Protein AF-A0A1Y1ND84-F1 (afdb_monomer)

Secondary structure (DSSP, 8-state):
------PPPPPTT-SEEEEEEEEEEETTEEEEEEEEEEEEEEEPP--TTS--EEEE---S-PPTTPPP--EEEE-SPSS--EEEEEEETTEEEEEEEE-TTSPPPP----

Foldseek 3Di:
DDFDWDFDDDDPPDQKDKGWTWGQDDPPHGDPDIDTPDIDIDGDDDDPVPKDKDKDFCPDDDDPPDDGDIDIDIPDDQFDKDKDFDDDPRDTPDIDIDGSPDDDDDDPPD

Radius of gyration: 20.66 Å; Cα contacts (8 Å, |Δi|>4): 133; chains: 1; bounding box: 48×34×52 Å

Structure (mmCIF, N/CA/C/O backbone):
data_AF-A0A1Y1ND84-F1
#
_entry.id   AF-A0A1Y1ND84-F1
#
loop_
_atom_site.group_PDB
_atom_site.id
_atom_site.type_symbol
_atom_site.label_atom_id
_atom_site.label_alt_id
_atom_site.label_comp_id
_atom_site.label_asym_id
_atom_site.label_entity_id
_atom_site.label_seq_id
_atom_site.pdbx_PDB_ins_code
_atom_site.Cartn_x
_atom_site.Cartn_y
_atom_site.Cartn_z
_atom_site.occupancy
_atom_site.B_iso_or_equiv
_atom_site.auth_seq_id
_atom_site.auth_comp_id
_atom_site.auth_asym_id
_atom_site.auth_atom_id
_atom_site.pdbx_PDB_model_num
ATOM 1 N N . GLY A 1 1 ? -28.328 10.138 13.974 1.00 57.59 1 GLY A N 1
ATOM 2 C CA . GLY A 1 1 ? -27.548 10.209 15.217 1.00 57.59 1 GLY A CA 1
ATOM 3 C C . GLY A 1 1 ? -26.102 10.385 14.837 1.00 57.59 1 GLY A C 1
ATOM 4 O O . GLY A 1 1 ? -25.657 9.701 13.927 1.00 57.59 1 GLY A O 1
ATOM 5 N N . GLU A 1 2 ? -25.425 11.333 15.464 1.00 58.47 2 GLU A N 1
ATOM 6 C CA . GLU A 1 2 ? -23.983 11.549 15.335 1.00 58.47 2 GLU A CA 1
ATOM 7 C C . GLU A 1 2 ? -23.291 10.783 16.471 1.00 58.47 2 GLU A C 1
ATOM 9 O O . GLU A 1 2 ? -23.787 10.795 17.602 1.00 58.47 2 GLU A O 1
ATOM 14 N N . GLY A 1 3 ? -22.218 10.060 16.156 1.00 63.00 3 GLY A N 1
ATOM 15 C CA . GLY A 1 3 ? -21.465 9.247 17.107 1.00 63.00 3 GLY A CA 1
ATOM 16 C C . GLY A 1 3 ? -19.970 9.436 16.887 1.00 63.00 3 GLY A C 1
ATOM 17 O O . GLY A 1 3 ? -19.521 9.553 15.747 1.00 63.00 3 GLY A O 1
ATOM 18 N N . THR A 1 4 ? -19.216 9.484 17.981 1.00 63.41 4 THR A N 1
ATOM 19 C CA . THR A 1 4 ? -17.761 9.669 17.964 1.00 63.41 4 THR A CA 1
ATOM 20 C C . THR A 1 4 ? -17.066 8.328 18.192 1.00 63.41 4 THR A C 1
ATOM 22 O O . THR A 1 4 ? -17.513 7.541 19.024 1.00 63.41 4 THR A O 1
ATOM 25 N N . PHE A 1 5 ? -15.966 8.084 17.475 1.00 64.69 5 PHE A N 1
ATOM 26 C CA . PHE A 1 5 ? -15.133 6.884 17.596 1.00 64.69 5 PHE A CA 1
ATOM 27 C C . PHE A 1 5 ? -13.721 7.258 18.048 1.00 64.69 5 PHE A C 1
ATOM 29 O O . PHE A 1 5 ? -13.207 8.311 17.668 1.00 64.69 5 PHE A O 1
ATOM 36 N N . VAL A 1 6 ? -13.076 6.378 18.814 1.00 63.12 6 VAL A N 1
ATOM 37 C CA . VAL A 1 6 ? -11.672 6.525 19.222 1.00 63.12 6 VAL A CA 1
ATOM 38 C C . VAL A 1 6 ? -10.858 5.393 18.609 1.00 63.12 6 VAL A C 1
ATOM 40 O O . VAL A 1 6 ? -11.181 4.226 18.807 1.00 63.12 6 VAL A O 1
ATOM 43 N N . VAL A 1 7 ? -9.790 5.737 17.887 1.00 61.97 7 VAL A N 1
ATOM 44 C CA . VAL A 1 7 ? -8.785 4.772 17.422 1.00 61.97 7 VAL A CA 1
ATOM 45 C C . VAL A 1 7 ? -7.613 4.811 18.412 1.00 61.97 7 VAL A C 1
ATOM 47 O O . VAL A 1 7 ? -6.999 5.870 18.560 1.00 61.97 7 VAL A O 1
ATOM 50 N N . PRO A 1 8 ? -7.312 3.717 19.138 1.00 60.16 8 PRO A N 1
ATOM 51 C CA . PRO A 1 8 ? -6.250 3.714 20.139 1.00 60.16 8 PRO A CA 1
ATOM 52 C C . PRO A 1 8 ? -4.857 3.856 19.510 1.00 60.16 8 PRO A C 1
ATOM 54 O O . PRO A 1 8 ? -4.634 3.513 18.349 1.00 60.16 8 PRO A O 1
ATOM 57 N N . ALA A 1 9 ? -3.905 4.349 20.307 1.00 58.41 9 ALA A N 1
ATOM 58 C CA . ALA A 1 9 ? -2.513 4.483 19.893 1.00 58.41 9 ALA A CA 1
ATOM 59 C C . ALA A 1 9 ? -1.914 3.115 19.524 1.00 58.41 9 ALA A C 1
ATOM 61 O O . ALA A 1 9 ? -2.018 2.146 20.278 1.00 58.41 9 ALA A O 1
ATOM 62 N N . ILE A 1 10 ? -1.271 3.053 18.360 1.00 64.06 10 ILE A N 1
ATOM 63 C CA . ILE A 1 10 ? -0.655 1.840 17.824 1.00 64.06 10 ILE A CA 1
ATOM 64 C C . ILE A 1 10 ? 0.751 1.700 18.420 1.00 64.06 10 ILE A C 1
ATOM 66 O O . ILE A 1 10 ? 1.610 2.552 18.194 1.00 64.06 10 ILE A O 1
ATOM 70 N N . MET A 1 11 ? 0.995 0.630 19.181 1.00 59.94 11 MET A N 1
ATOM 71 C CA . MET A 1 11 ? 2.337 0.293 19.672 1.00 59.94 11 MET A CA 1
ATOM 72 C C . MET A 1 11 ? 3.159 -0.318 18.528 1.00 59.94 11 MET A C 1
ATOM 74 O O . MET A 1 11 ? 2.720 -1.274 17.890 1.00 59.94 11 MET A O 1
ATOM 78 N N . ALA A 1 12 ? 4.338 0.245 18.253 1.00 61.12 12 ALA A N 1
ATOM 79 C CA . ALA A 1 12 ? 5.152 -0.089 17.079 1.00 61.12 12 ALA A CA 1
ATOM 80 C C . ALA A 1 12 ? 5.771 -1.505 17.101 1.00 61.12 12 ALA A C 1
ATOM 82 O O . ALA A 1 12 ? 6.253 -1.982 16.074 1.00 61.12 12 ALA A O 1
ATOM 83 N N . ASP A 1 13 ? 5.780 -2.173 18.255 1.00 69.75 13 ASP A N 1
ATOM 84 C CA . ASP A 1 13 ? 6.401 -3.480 18.485 1.00 69.75 13 ASP A CA 1
ATOM 85 C C . ASP A 1 13 ? 5.416 -4.662 18.449 1.00 69.75 13 ASP A C 1
ATOM 87 O O . ASP A 1 13 ? 5.847 -5.814 18.498 1.00 69.75 13 ASP A O 1
ATOM 91 N N . SER A 1 14 ? 4.109 -4.412 18.321 1.00 74.38 14 SER A N 1
ATOM 92 C CA . SER A 1 14 ? 3.111 -5.485 18.305 1.00 74.38 14 SER A CA 1
ATOM 93 C C . SER A 1 14 ? 3.067 -6.221 16.959 1.00 74.38 14 SER A C 1
ATOM 95 O O . SER A 1 14 ? 2.974 -5.603 15.899 1.00 74.38 14 SER A O 1
ATOM 97 N N . GLU A 1 15 ? 3.059 -7.558 16.988 1.00 80.38 15 GLU A N 1
ATOM 98 C CA . GLU A 1 15 ? 2.828 -8.391 15.793 1.00 80.38 15 GLU A CA 1
ATOM 99 C C . GLU A 1 15 ? 1.387 -8.286 15.274 1.00 80.38 15 GLU A C 1
ATOM 101 O O . GLU A 1 15 ? 1.129 -8.484 14.086 1.00 80.38 15 GLU A O 1
ATOM 106 N N . VAL A 1 16 ? 0.445 -7.973 16.169 1.00 81.38 16 VAL A N 1
ATOM 107 C CA . VAL A 1 16 ? -0.976 -7.812 15.855 1.00 81.38 16 VAL A CA 1
ATOM 108 C C . VAL A 1 16 ? -1.483 -6.521 16.478 1.00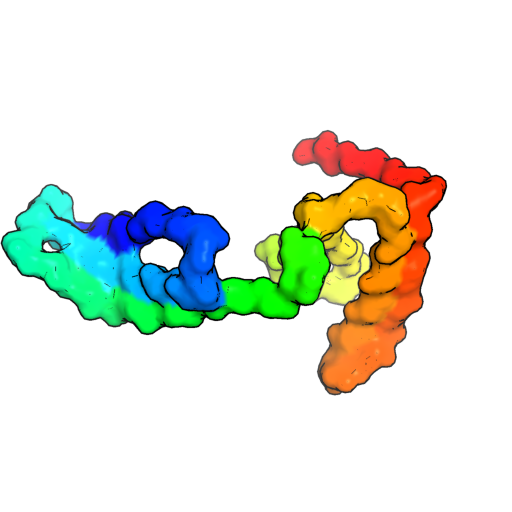 81.38 16 VAL A C 1
ATOM 110 O O . VAL A 1 16 ? -1.381 -6.307 17.687 1.00 81.38 16 VAL A O 1
ATOM 113 N N . ILE A 1 17 ? -2.071 -5.665 15.655 1.00 79.38 17 ILE A N 1
ATOM 114 C CA . ILE A 1 17 ? -2.741 -4.438 16.071 1.00 79.38 17 ILE A CA 1
ATOM 115 C C . ILE A 1 17 ? -4.241 -4.707 16.015 1.00 79.38 17 ILE A C 1
ATOM 117 O O . ILE A 1 17 ? -4.7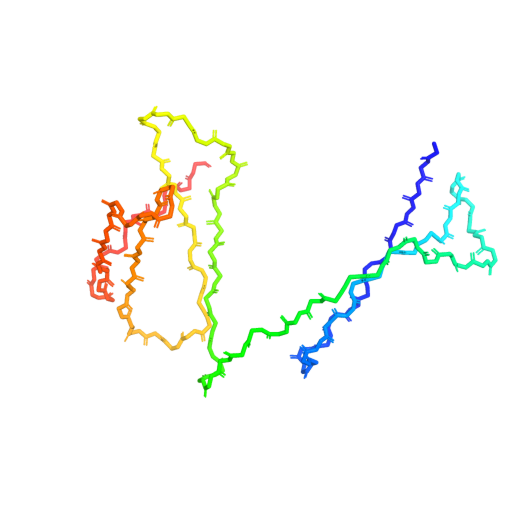74 -5.046 14.964 1.00 79.38 17 ILE A O 1
ATOM 121 N N . ALA A 1 18 ? -4.936 -4.575 17.143 1.00 77.00 18 ALA A N 1
ATOM 122 C CA . ALA A 1 18 ? -6.391 -4.673 17.168 1.00 77.00 18 ALA A CA 1
ATOM 123 C C . ALA A 1 18 ? -6.993 -3.282 16.946 1.00 77.00 18 ALA A C 1
ATOM 125 O O . ALA A 1 18 ? -6.970 -2.448 17.852 1.00 77.00 18 ALA A O 1
ATOM 126 N N . LEU A 1 19 ? -7.541 -3.038 15.756 1.00 76.50 19 LEU A N 1
ATOM 127 C CA . LEU A 1 19 ? -8.400 -1.884 15.535 1.00 76.50 19 LEU A CA 1
ATOM 128 C C . LEU A 1 19 ? -9.742 -2.151 16.200 1.00 76.50 19 LEU A C 1
ATOM 130 O O . LEU A 1 19 ? -10.376 -3.172 15.943 1.00 76.50 19 LEU A O 1
ATOM 134 N N . GLN A 1 20 ? -10.170 -1.236 17.059 1.00 78.50 20 GLN A N 1
ATOM 135 C CA . GLN A 1 20 ? -11.422 -1.352 17.789 1.00 78.50 20 GLN A CA 1
ATOM 136 C C . GLN A 1 20 ? -12.233 -0.078 17.589 1.00 78.50 20 GLN A C 1
ATOM 138 O O . GLN A 1 20 ? -11.727 1.018 17.809 1.00 78.50 20 GLN A O 1
ATOM 143 N N . ALA A 1 21 ? -13.483 -0.237 17.161 1.00 80.38 21 ALA A N 1
ATOM 144 C CA . ALA A 1 21 ? -14.440 0.854 17.078 1.00 80.38 21 ALA A CA 1
ATOM 145 C C . ALA A 1 21 ? -15.388 0.769 18.276 1.00 80.38 21 ALA A C 1
ATOM 147 O O . ALA A 1 21 ? -16.123 -0.212 18.428 1.00 80.38 21 ALA A O 1
ATOM 148 N N . GLU A 1 22 ? -15.370 1.800 19.116 1.00 83.44 22 GLU A N 1
ATOM 149 C CA . GLU A 1 22 ? -16.229 1.909 20.295 1.00 83.44 22 GLU A CA 1
ATOM 150 C C . GLU A 1 22 ? -17.223 3.054 20.137 1.00 83.44 22 GLU A C 1
ATOM 152 O O . GLU A 1 22 ? -16.849 4.154 19.728 1.00 83.44 22 GLU A O 1
ATOM 157 N N . LEU A 1 23 ? -18.480 2.800 20.504 1.00 81.62 23 LEU A N 1
ATOM 158 C CA . LEU A 1 23 ? -19.455 3.857 20.731 1.00 81.62 23 LEU A CA 1
ATOM 159 C C . LEU A 1 23 ? -19.235 4.422 22.134 1.00 81.62 23 LEU A C 1
ATOM 161 O O . LEU A 1 23 ? -19.421 3.704 23.116 1.00 81.62 23 LEU A O 1
ATOM 165 N N . VAL A 1 24 ? -18.868 5.700 22.210 1.00 85.38 24 VAL A N 1
ATOM 166 C CA . VAL A 1 24 ? -18.606 6.395 23.485 1.00 85.38 24 VAL A CA 1
ATOM 167 C C . VAL A 1 24 ? -19.637 7.480 23.802 1.00 85.38 24 VAL A C 1
ATOM 169 O O . VAL A 1 24 ? -19.745 7.921 24.943 1.00 85.38 24 VAL A O 1
ATOM 172 N N . SER A 1 25 ? -20.438 7.902 22.818 1.00 85.56 25 SER A N 1
ATOM 173 C CA . SER A 1 25 ? -21.476 8.918 23.000 1.00 85.56 25 SER A CA 1
ATOM 174 C C . SER A 1 25 ? -22.631 8.774 22.009 1.00 85.56 25 SER A C 1
ATOM 176 O O . SER A 1 25 ? -22.473 8.238 20.911 1.00 85.56 25 SER A O 1
ATOM 178 N N . VAL A 1 26 ? -23.805 9.273 22.398 1.00 80.94 26 VAL A N 1
ATOM 179 C CA . VAL A 1 26 ? -25.002 9.360 21.550 1.00 80.94 26 VAL A CA 1
ATOM 180 C C . VAL A 1 26 ? -25.600 10.752 21.715 1.00 80.94 26 VAL A C 1
ATOM 182 O O . VAL A 1 26 ? -25.823 11.202 22.837 1.00 80.94 26 VAL A O 1
ATOM 185 N N . GLU A 1 27 ? -25.839 11.452 20.602 1.00 84.38 27 GLU A N 1
ATOM 186 C CA . GLU A 1 27 ? -26.356 12.836 20.614 1.00 84.38 27 GLU A CA 1
ATOM 187 C C . GLU A 1 27 ? -25.498 13.786 21.476 1.00 84.38 27 GLU A C 1
ATOM 189 O O . GLU A 1 27 ? -26.007 14.641 22.201 1.00 84.38 27 GLU A O 1
ATOM 194 N N . GLY A 1 28 ? -24.174 13.602 21.437 1.00 80.00 28 GLY A N 1
ATOM 195 C CA . GLY A 1 28 ? -23.217 14.410 22.198 1.00 80.00 28 GLY A CA 1
ATOM 196 C C . GLY A 1 28 ? -23.181 14.128 23.705 1.00 80.00 28 GLY A C 1
ATOM 197 O O . GLY A 1 28 ? -22.433 14.791 24.419 1.00 80.00 28 GLY A O 1
ATOM 198 N N . LYS A 1 29 ? -23.952 13.154 24.205 1.00 85.06 29 LYS A N 1
ATOM 199 C CA . LYS A 1 29 ? -23.888 12.699 25.599 1.00 85.06 29 LYS A CA 1
ATOM 200 C C . LYS A 1 29 ? -23.050 11.436 25.692 1.00 85.06 29 LYS A C 1
ATOM 202 O O . LYS A 1 29 ? -23.350 10.456 25.012 1.00 85.06 29 LYS A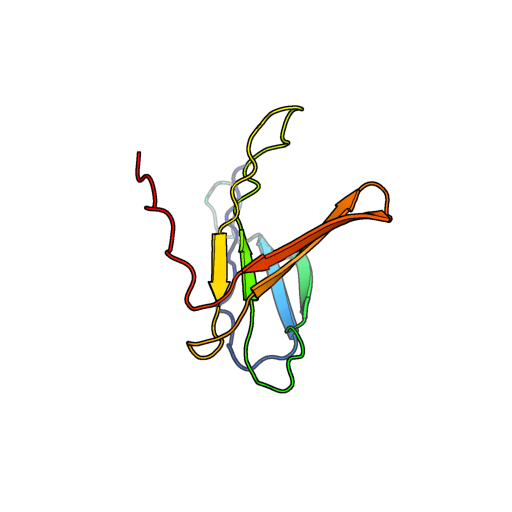 O 1
ATOM 207 N N . GLU A 1 30 ? -22.018 11.461 26.529 1.00 84.19 30 GLU A N 1
ATOM 208 C CA . GLU A 1 30 ? -21.258 10.256 26.864 1.00 84.19 30 GLU A CA 1
ATOM 209 C C . GLU A 1 30 ? -22.174 9.205 27.498 1.00 84.19 30 GLU A C 1
ATOM 211 O O . GLU A 1 30 ? -23.097 9.530 28.252 1.00 84.19 30 GLU A O 1
ATOM 216 N N . ILE A 1 31 ? -21.933 7.944 27.157 1.00 84.81 31 ILE A N 1
ATOM 217 C CA . ILE A 1 31 ? -22.677 6.806 27.696 1.00 84.81 31 ILE A CA 1
ATOM 218 C C . ILE A 1 31 ? -21.837 6.101 28.764 1.00 84.81 31 ILE A C 1
ATOM 220 O O . ILE A 1 31 ? -20.627 5.971 28.619 1.00 84.81 31 ILE A O 1
ATOM 224 N N . GLU A 1 32 ? -22.470 5.613 29.835 1.00 80.19 32 GLU A N 1
ATOM 225 C CA . GLU A 1 32 ? -21.752 4.964 30.950 1.00 80.19 32 GLU A CA 1
ATOM 226 C C . GLU A 1 32 ? -21.022 3.675 30.543 1.00 80.19 32 GLU A C 1
ATOM 228 O O . GLU A 1 32 ? -20.075 3.258 31.205 1.00 80.19 32 GLU A O 1
ATOM 233 N N . SER A 1 33 ? -21.471 3.019 29.471 1.00 81.75 33 SER A N 1
ATOM 234 C CA . SER A 1 33 ? -20.890 1.772 28.977 1.00 81.75 33 SER A CA 1
ATOM 235 C C . SER A 1 33 ? -20.459 1.927 27.525 1.00 81.75 33 SER A C 1
ATOM 237 O O . SER A 1 33 ? -21.279 2.185 26.649 1.00 81.75 33 SER A O 1
ATOM 239 N N . HIS A 1 34 ? -19.161 1.758 27.274 1.00 79.94 34 HIS A N 1
ATOM 240 C CA . HIS A 1 34 ? -18.615 1.728 25.923 1.00 79.94 34 HIS A CA 1
ATOM 241 C C . HIS A 1 34 ? -19.023 0.419 25.245 1.00 79.94 34 HIS A C 1
ATOM 243 O O . HIS A 1 3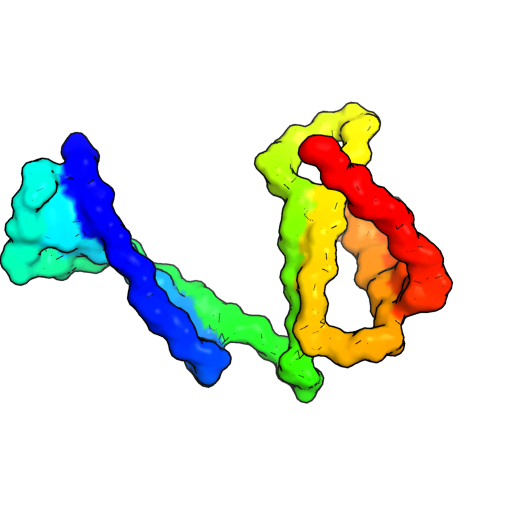4 ? -18.772 -0.669 25.771 1.00 79.94 34 HIS A O 1
ATOM 249 N N . TYR A 1 35 ? -19.637 0.517 24.068 1.00 79.00 35 TYR A N 1
ATOM 250 C CA . TYR A 1 35 ? -20.014 -0.654 23.280 1.00 79.00 35 TYR A CA 1
ATOM 251 C C . TYR A 1 35 ? -19.027 -0.855 22.136 1.00 79.00 35 TYR A C 1
ATOM 253 O O . TYR A 1 35 ? -18.876 0.016 21.279 1.00 79.00 35 TYR A O 1
ATOM 261 N N . VAL A 1 36 ? -18.384 -2.022 22.101 1.00 80.94 36 VAL A N 1
ATOM 262 C CA . VAL A 1 36 ? -17.525 -2.421 20.981 1.00 80.94 36 VAL A CA 1
ATOM 263 C C . VAL A 1 36 ? -18.408 -2.813 19.804 1.00 80.94 36 VAL A C 1
ATOM 265 O O . VAL A 1 36 ? -19.149 -3.791 19.887 1.00 80.94 36 VAL A O 1
ATOM 268 N N . LEU A 1 37 ? -18.334 -2.053 18.715 1.00 81.12 37 LEU A N 1
ATOM 269 C CA . LEU A 1 37 ? -19.124 -2.311 17.510 1.00 81.12 37 LEU A CA 1
ATOM 270 C C . LEU A 1 37 ? -18.380 -3.200 16.515 1.00 81.12 37 LEU A C 1
ATOM 272 O O . LEU A 1 37 ? -18.994 -4.031 15.852 1.00 81.12 37 LEU A O 1
ATOM 276 N N . ALA A 1 38 ? -17.063 -3.027 16.417 1.00 78.12 38 ALA A N 1
ATOM 277 C CA . ALA A 1 38 ? -16.209 -3.802 15.530 1.00 78.12 38 ALA A CA 1
ATOM 278 C C . ALA A 1 38 ? -14.811 -3.957 16.125 1.00 78.12 38 ALA A C 1
ATOM 280 O O . ALA A 1 38 ? -14.316 -3.072 16.834 1.00 78.12 38 ALA A O 1
ATOM 281 N N . ARG A 1 39 ? -14.177 -5.086 15.809 1.00 80.50 39 ARG A N 1
ATOM 282 C CA . ARG A 1 39 ? -12.789 -5.368 16.156 1.00 80.50 39 ARG A CA 1
ATOM 283 C C . ARG A 1 39 ? -12.121 -6.094 15.001 1.00 80.50 39 ARG A C 1
ATOM 285 O O . ARG A 1 39 ? -12.483 -7.228 14.715 1.00 80.50 39 ARG A O 1
ATOM 292 N N . GLU A 1 40 ? -11.124 -5.460 14.404 1.00 82.25 40 GLU A N 1
ATOM 293 C CA . GLU A 1 40 ? -10.392 -5.999 13.261 1.00 82.25 40 GLU A CA 1
ATOM 294 C C . GLU A 1 40 ? -8.905 -6.155 13.600 1.00 82.25 40 GLU A C 1
ATOM 296 O O . GLU A 1 40 ? -8.273 -5.197 14.058 1.00 82.25 40 GLU A O 1
ATOM 301 N N . PRO A 1 41 ? -8.321 -7.353 13.419 1.00 83.31 41 PRO A N 1
ATOM 302 C CA . PRO A 1 41 ? -6.892 -7.549 13.581 1.00 83.31 41 PRO A CA 1
ATOM 303 C C . PRO A 1 41 ? -6.143 -7.109 12.318 1.00 83.31 41 PRO A C 1
ATOM 305 O O . PRO A 1 41 ? -6.414 -7.577 11.214 1.00 83.31 41 PRO A O 1
ATOM 308 N N . ILE A 1 42 ? -5.135 -6.264 12.496 1.00 83.44 42 ILE A N 1
ATOM 309 C CA . ILE A 1 42 ? -4.122 -5.963 11.488 1.00 83.44 42 ILE A CA 1
ATOM 310 C C . ILE A 1 42 ? -2.842 -6.679 11.889 1.00 83.44 42 ILE A C 1
ATOM 312 O O . ILE A 1 42 ? -2.314 -6.475 12.981 1.00 83.44 42 ILE A O 1
ATOM 316 N N . TYR A 1 43 ? -2.334 -7.515 10.993 1.00 84.06 43 TYR A N 1
ATOM 317 C CA . TYR A 1 43 ? -1.080 -8.224 11.198 1.00 84.06 43 TYR A CA 1
ATOM 318 C C . TYR A 1 43 ? 0.084 -7.386 10.687 1.00 84.06 43 TYR A C 1
ATOM 320 O O . TYR A 1 43 ? 0.019 -6.806 9.601 1.00 84.06 43 TYR A O 1
ATOM 328 N N . LYS A 1 44 ? 1.168 -7.353 11.461 1.00 81.62 44 LYS A N 1
ATOM 329 C CA . LYS A 1 44 ? 2.428 -6.766 11.021 1.00 81.62 44 LYS A CA 1
ATOM 330 C C . LYS A 1 44 ? 2.922 -7.511 9.781 1.00 81.62 44 LYS A C 1
ATOM 332 O O . LYS A 1 44 ? 2.916 -8.742 9.729 1.00 81.62 44 LYS A O 1
ATOM 337 N N . TRP A 1 45 ? 3.395 -6.759 8.793 1.00 85.44 45 TRP A N 1
ATOM 338 C CA . TRP A 1 45 ? 4.083 -7.344 7.651 1.00 85.44 45 TRP A CA 1
ATOM 339 C C . TRP A 1 45 ? 5.368 -8.034 8.122 1.00 85.44 45 TRP A C 1
ATOM 341 O O . TRP A 1 45 ? 6.192 -7.423 8.800 1.00 85.44 45 TRP A O 1
ATOM 351 N N . ASN A 1 46 ? 5.555 -9.308 7.784 1.00 85.00 46 ASN A N 1
ATOM 352 C CA . ASN A 1 46 ? 6.748 -10.039 8.199 1.00 85.00 46 ASN A CA 1
ATOM 353 C C . ASN A 1 46 ? 7.890 -9.785 7.202 1.00 85.00 46 ASN A C 1
ATOM 355 O O . ASN A 1 46 ? 7.841 -10.250 6.064 1.00 85.00 46 ASN A O 1
ATOM 359 N N . SER A 1 47 ? 8.902 -9.026 7.626 1.00 85.62 47 SER A N 1
ATOM 360 C CA . SER A 1 47 ? 10.090 -8.698 6.835 1.00 85.62 47 SER A CA 1
ATOM 361 C C . SER A 1 47 ? 11.340 -9.145 7.583 1.00 85.62 47 SER A C 1
ATOM 363 O O . SER A 1 47 ? 11.588 -8.695 8.697 1.00 85.62 47 SER A O 1
ATOM 365 N N . SER A 1 48 ? 12.165 -9.998 6.971 1.00 87.00 48 SER A N 1
ATOM 366 C CA . SER A 1 48 ? 13.424 -10.460 7.578 1.00 87.00 48 SER A CA 1
ATOM 367 C C . SER A 1 48 ? 14.488 -9.366 7.701 1.00 87.00 48 SER A C 1
ATOM 369 O O . SER A 1 48 ? 15.487 -9.555 8.387 1.00 87.00 48 SER A O 1
ATOM 371 N N . SER A 1 49 ? 14.317 -8.256 6.982 1.00 86.81 49 SER A N 1
ATOM 372 C CA . SER A 1 49 ? 15.241 -7.120 6.948 1.00 86.81 49 SER A CA 1
ATOM 373 C C . SER A 1 49 ? 14.708 -5.891 7.686 1.00 86.81 49 SER A C 1
ATOM 375 O O . SER A 1 49 ? 15.307 -4.825 7.566 1.00 86.81 49 SER A O 1
ATOM 377 N N . ASP A 1 50 ? 13.580 -6.017 8.399 1.00 86.25 50 ASP A N 1
ATOM 378 C CA . ASP A 1 50 ? 12.895 -4.920 9.103 1.00 86.25 50 ASP A CA 1
ATOM 379 C C . ASP A 1 50 ? 12.660 -3.666 8.238 1.00 86.25 50 ASP A C 1
ATOM 381 O O . ASP A 1 50 ? 12.578 -2.538 8.726 1.00 86.25 50 ASP A O 1
ATOM 385 N N . CYS A 1 51 ? 12.519 -3.869 6.928 1.00 87.75 51 CYS A N 1
ATOM 386 C CA . CYS A 1 51 ? 12.248 -2.816 5.964 1.00 87.75 51 CYS A CA 1
ATOM 387 C C . CYS A 1 51 ? 10.931 -3.066 5.227 1.00 87.75 51 CYS A C 1
ATOM 389 O O . CYS A 1 51 ? 10.559 -4.218 4.973 1.00 87.75 51 CYS A O 1
ATOM 391 N N . TYR A 1 52 ? 10.236 -1.982 4.892 1.00 89.56 52 TYR A N 1
ATOM 392 C CA . TYR A 1 52 ? 8.856 -1.996 4.421 1.00 89.56 52 TYR A CA 1
ATOM 393 C C . TYR A 1 52 ? 8.674 -1.026 3.258 1.00 89.56 52 TYR A C 1
ATOM 395 O O . TYR A 1 52 ? 9.326 0.020 3.197 1.00 89.56 52 TYR A O 1
ATOM 403 N N . LEU A 1 53 ? 7.758 -1.382 2.360 1.00 89.62 53 LEU A N 1
ATOM 404 C CA . LEU A 1 53 ? 7.287 -0.535 1.273 1.00 89.62 53 LEU A CA 1
ATOM 405 C C . LEU A 1 53 ? 5.785 -0.315 1.443 1.00 89.62 53 LEU A C 1
ATOM 407 O O . LEU A 1 53 ? 5.053 -1.263 1.726 1.00 89.62 53 LEU A O 1
ATOM 411 N N . LEU A 1 54 ? 5.338 0.918 1.243 1.00 90.50 54 LEU A N 1
ATOM 412 C CA . LEU A 1 54 ? 3.929 1.280 1.170 1.00 90.50 54 LEU A CA 1
ATOM 413 C C . LEU A 1 54 ? 3.668 1.920 -0.192 1.00 90.50 54 LEU A C 1
ATOM 415 O O . LEU A 1 54 ? 4.415 2.799 -0.615 1.00 90.50 54 LEU A O 1
ATOM 419 N N . ILE A 1 55 ? 2.625 1.449 -0.873 1.00 89.75 55 ILE A N 1
ATOM 420 C CA . ILE A 1 55 ? 2.182 1.975 -2.163 1.00 89.75 55 ILE A CA 1
ATOM 421 C C . ILE A 1 55 ? 0.862 2.709 -1.934 1.00 89.75 55 ILE A C 1
ATOM 423 O O . ILE A 1 55 ? -0.091 2.121 -1.425 1.00 89.75 55 ILE A O 1
ATOM 427 N N . GLU A 1 56 ? 0.814 3.974 -2.328 1.00 89.19 56 GLU A N 1
ATOM 428 C CA . GLU A 1 56 ? -0.355 4.853 -2.250 1.00 89.19 56 GLU A CA 1
ATOM 429 C C . GLU A 1 56 ? -0.657 5.437 -3.640 1.00 89.19 56 GLU A C 1
ATOM 431 O O . GLU A 1 56 ? 0.171 5.340 -4.544 1.00 89.19 56 GLU A O 1
ATOM 436 N N . GLY A 1 57 ? -1.817 6.075 -3.828 1.00 72.81 57 GLY A N 1
ATOM 437 C CA . GLY A 1 57 ? -2.051 6.943 -4.996 1.00 72.81 57 GLY A CA 1
ATOM 438 C C . GLY A 1 57 ? -3.108 6.492 -6.006 1.00 72.81 57 GLY A C 1
ATOM 439 O O . GLY A 1 57 ? -3.348 7.202 -6.974 1.00 72.81 57 GLY A O 1
ATOM 440 N N . VAL A 1 58 ? -3.818 5.382 -5.783 1.00 77.50 58 VAL A N 1
ATOM 441 C CA . VAL A 1 58 ? -5.035 5.100 -6.570 1.00 77.50 58 VAL A CA 1
ATOM 442 C C . VAL A 1 58 ? -6.225 5.779 -5.890 1.00 77.50 58 VAL A C 1
ATOM 444 O O . VAL A 1 58 ? -6.976 5.149 -5.149 1.00 77.50 58 VAL A O 1
ATOM 447 N N . GLU A 1 59 ? -6.341 7.096 -6.079 1.00 75.06 59 GLU A N 1
ATOM 448 C CA . GLU A 1 59 ? -7.362 7.932 -5.423 1.00 75.06 59 GLU A CA 1
ATOM 449 C C . GLU A 1 59 ? -8.781 7.686 -5.964 1.00 75.06 59 GLU A C 1
ATOM 451 O O . GLU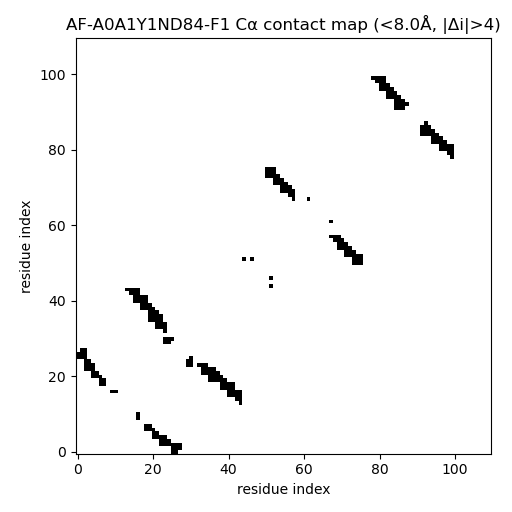 A 1 59 ? -9.768 7.885 -5.253 1.00 75.06 59 GLU A O 1
ATOM 456 N N . HIS A 1 60 ? -8.896 7.205 -7.205 1.00 85.25 60 HIS A N 1
ATOM 457 C CA . HIS A 1 60 ? -10.165 6.885 -7.856 1.00 85.25 60 HIS A CA 1
ATOM 458 C C . HIS A 1 60 ? -10.048 5.676 -8.789 1.00 85.25 60 HIS A C 1
ATOM 460 O O . HIS A 1 60 ? -8.962 5.207 -9.128 1.00 85.25 60 HIS A O 1
ATOM 466 N N . THR A 1 61 ? -11.198 5.149 -9.218 1.00 88.56 61 THR A N 1
ATOM 467 C CA . THR A 1 61 ? -11.246 4.124 -10.267 1.00 88.56 61 THR A CA 1
ATOM 468 C C . THR A 1 61 ? -10.843 4.735 -11.606 1.00 88.56 61 THR A C 1
ATOM 470 O O . THR A 1 61 ? -11.604 5.513 -12.183 1.00 88.56 61 THR A O 1
ATOM 473 N N . LEU A 1 62 ? -9.667 4.348 -12.092 1.00 89.06 62 LEU A N 1
ATOM 474 C CA . LEU A 1 62 ? -9.102 4.830 -13.350 1.00 89.06 62 LEU A CA 1
ATOM 475 C C . LEU A 1 62 ? -9.970 4.455 -14.558 1.00 89.06 62 LEU A C 1
ATOM 477 O O . LEU A 1 62 ? -10.543 3.361 -14.612 1.00 89.06 62 LEU A O 1
ATOM 481 N N . GLN A 1 63 ? -10.035 5.354 -15.539 1.00 92.81 63 GLN A N 1
ATOM 482 C CA . GLN A 1 63 ? -10.618 5.085 -16.857 1.00 92.81 63 GLN A CA 1
ATOM 483 C C . GLN A 1 63 ? -9.543 4.653 -17.869 1.00 92.81 63 GLN A C 1
ATOM 485 O O . GLN A 1 63 ? -8.357 4.916 -17.664 1.00 92.81 63 GLN A O 1
ATOM 490 N N . PRO A 1 64 ? -9.923 3.986 -18.978 1.00 91.56 64 P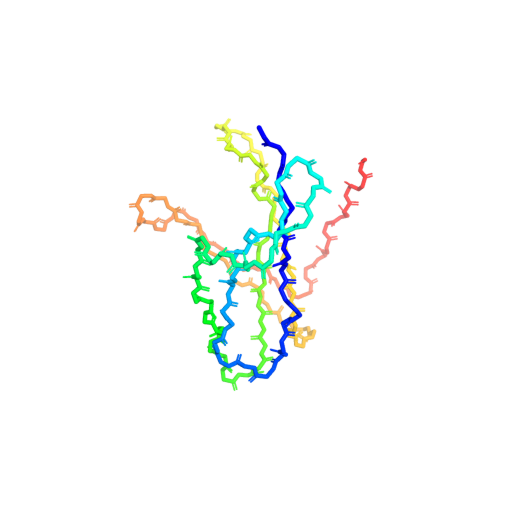RO A N 1
ATOM 491 C CA . PRO A 1 64 ? -8.986 3.712 -20.064 1.00 91.56 64 PRO A CA 1
ATOM 492 C C . PRO A 1 64 ? -8.293 4.994 -20.545 1.00 91.56 64 PRO A C 1
ATOM 494 O O . PRO A 1 64 ? -8.935 6.038 -20.630 1.00 91.56 64 PRO A O 1
ATOM 497 N N . GLU A 1 65 ? -7.008 4.883 -20.891 1.00 91.25 65 GLU A N 1
ATOM 498 C CA . GLU A 1 65 ? -6.122 5.988 -21.308 1.00 91.25 65 GLU A CA 1
ATOM 499 C C . GLU A 1 65 ? -5.728 6.989 -20.201 1.00 91.25 65 GLU A C 1
ATOM 501 O O . GLU A 1 65 ? -4.956 7.909 -20.471 1.00 91.25 65 GLU A O 1
ATOM 506 N N . GLU A 1 66 ? -6.198 6.827 -18.958 1.00 91.62 66 GLU A N 1
ATOM 507 C CA . GLU A 1 66 ? -5.703 7.630 -17.831 1.00 91.62 66 GLU A CA 1
ATOM 508 C C . GLU A 1 66 ? -4.310 7.173 -17.373 1.00 91.62 66 GLU A C 1
ATOM 510 O O . GLU A 1 66 ? -3.996 5.980 -17.340 1.00 91.62 66 GLU A O 1
ATOM 515 N N . GLU A 1 67 ? -3.479 8.134 -16.962 1.00 87.81 67 GLU A N 1
ATOM 516 C CA . GLU A 1 67 ? -2.194 7.851 -16.325 1.00 87.81 67 GLU A CA 1
ATOM 517 C C . GLU A 1 67 ? -2.390 7.558 -14.833 1.00 87.81 67 GLU A C 1
ATOM 519 O O . GLU A 1 67 ? -2.925 8.368 -14.075 1.00 87.81 67 GLU A O 1
ATOM 524 N N . ALA A 1 68 ? -1.931 6.384 -14.402 1.00 87.69 68 ALA A N 1
ATOM 525 C CA . ALA A 1 68 ? -1.901 6.013 -12.996 1.00 87.69 68 ALA A CA 1
ATOM 526 C C . ALA A 1 68 ? -0.625 6.551 -12.342 1.00 87.69 68 ALA A C 1
ATOM 528 O O . ALA A 1 68 ? 0.485 6.178 -12.731 1.00 87.69 68 ALA A O 1
ATOM 529 N N . HIS A 1 69 ? -0.772 7.360 -11.297 1.00 87.56 69 HIS A N 1
ATOM 530 C CA . HIS A 1 69 ? 0.348 7.762 -10.456 1.00 87.56 69 HIS A CA 1
ATOM 531 C C . HIS A 1 69 ? 0.268 7.046 -9.116 1.00 87.56 69 HIS A C 1
ATOM 533 O O . HIS A 1 69 ? -0.775 7.020 -8.473 1.00 87.56 69 HIS A O 1
ATOM 539 N N . VAL A 1 70 ? 1.388 6.473 -8.687 1.00 87.94 70 VAL A N 1
ATOM 540 C CA . VAL A 1 70 ? 1.509 5.867 -7.363 1.00 87.94 70 VAL A CA 1
ATOM 541 C C . VAL A 1 70 ? 2.705 6.451 -6.633 1.00 87.94 70 VAL A C 1
ATOM 543 O O . VAL A 1 70 ? 3.762 6.687 -7.225 1.00 87.94 70 VAL A O 1
ATOM 546 N N . LEU A 1 71 ? 2.535 6.677 -5.337 1.00 88.19 71 LEU A N 1
ATOM 547 C CA . LEU A 1 71 ? 3.605 7.060 -4.433 1.00 88.19 71 LEU A CA 1
ATOM 548 C C . LEU A 1 71 ? 4.115 5.807 -3.729 1.00 88.19 71 LEU A C 1
ATOM 550 O O . LEU A 1 71 ? 3.333 5.018 -3.205 1.00 88.19 71 LEU A O 1
ATOM 554 N N . ILE A 1 72 ? 5.434 5.629 -3.715 1.00 88.12 72 ILE A N 1
ATOM 555 C CA . ILE A 1 72 ? 6.076 4.517 -3.019 1.00 88.12 72 ILE A CA 1
ATOM 556 C C . ILE A 1 72 ? 6.884 5.090 -1.866 1.00 88.12 72 ILE A C 1
ATOM 558 O O . ILE A 1 72 ? 7.895 5.763 -2.073 1.00 88.12 72 ILE A O 1
ATOM 562 N N . LEU A 1 73 ? 6.433 4.807 -0.650 1.00 88.81 73 LEU A N 1
ATOM 563 C CA . LEU A 1 73 ? 7.136 5.131 0.582 1.00 88.81 73 LEU A CA 1
ATOM 564 C C . LEU A 1 73 ? 7.959 3.919 1.015 1.00 88.81 73 LEU A C 1
ATOM 566 O O . LEU A 1 73 ? 7.497 2.782 0.951 1.00 88.81 73 LEU A O 1
ATOM 570 N N . SER A 1 74 ? 9.191 4.161 1.452 1.00 88.12 74 SER A N 1
ATOM 571 C CA . SER A 1 74 ? 10.146 3.108 1.792 1.00 88.12 74 SER A CA 1
ATOM 572 C C . SER A 1 74 ? 10.819 3.404 3.123 1.00 88.12 74 SER A C 1
ATOM 574 O O . SER A 1 74 ? 11.305 4.514 3.336 1.00 88.12 74 SER A O 1
ATOM 576 N N . THR A 1 75 ? 10.897 2.398 3.995 1.00 90.25 75 THR A N 1
ATOM 577 C CA . THR A 1 75 ? 11.792 2.416 5.166 1.00 90.25 75 THR A CA 1
ATOM 578 C C . THR A 1 75 ? 13.123 1.714 4.888 1.00 90.25 75 THR A C 1
ATOM 580 O O . THR A 1 75 ? 13.983 1.637 5.765 1.00 90.25 75 THR A O 1
ATOM 583 N N . CYS A 1 76 ? 13.298 1.167 3.682 1.00 88.19 76 CYS A N 1
ATOM 584 C CA . CYS A 1 76 ? 14.521 0.494 3.267 1.00 88.19 76 CYS A CA 1
ATOM 585 C C . CYS A 1 76 ? 15.688 1.490 3.154 1.00 88.19 76 CYS A C 1
ATOM 587 O O . CYS A 1 76 ? 15.460 2.662 2.845 1.00 88.19 76 CYS A O 1
ATOM 589 N N . PRO A 1 77 ? 16.944 1.032 3.327 1.00 83.00 77 PRO A N 1
ATOM 590 C CA . PRO A 1 77 ? 18.117 1.847 3.033 1.00 83.00 77 PRO A CA 1
ATOM 591 C C . PRO A 1 77 ? 18.070 2.426 1.615 1.00 83.00 77 PRO A C 1
ATOM 593 O O . PRO A 1 77 ? 17.566 1.779 0.691 1.00 83.00 77 PRO A O 1
ATOM 596 N N . CYS A 1 78 ? 18.638 3.620 1.448 1.00 69.69 78 CYS A N 1
ATOM 597 C CA . CYS A 1 78 ? 18.860 4.231 0.139 1.00 69.69 78 CYS A CA 1
ATOM 598 C C . CYS A 1 78 ? 19.720 3.308 -0.755 1.00 69.69 78 CYS A C 1
ATOM 600 O O . CYS A 1 78 ? 20.410 2.430 -0.239 1.00 69.69 78 CYS A O 1
ATOM 602 N N . GLU A 1 79 ? 19.700 3.526 -2.077 1.00 78.50 79 GLU A N 1
ATOM 603 C CA . GLU A 1 79 ? 20.501 2.771 -3.069 1.00 78.50 79 GLU A CA 1
ATOM 604 C C . GLU A 1 79 ? 19.970 1.368 -3.397 1.00 78.50 79 GLU A C 1
ATOM 606 O O . GLU A 1 79 ? 20.694 0.370 -3.392 1.00 78.50 79 GLU A O 1
ATOM 611 N N . ARG A 1 80 ? 18.670 1.271 -3.688 1.00 79.75 80 ARG A N 1
ATOM 612 C CA . ARG A 1 80 ? 18.038 0.022 -4.122 1.00 79.75 80 ARG A CA 1
ATOM 613 C C . ARG A 1 80 ? 17.243 0.226 -5.396 1.00 79.75 80 ARG A C 1
ATOM 615 O O . ARG A 1 80 ? 16.577 1.245 -5.564 1.00 79.75 80 ARG A O 1
ATOM 622 N N . ASP A 1 81 ? 17.294 -0.785 -6.251 1.00 88.88 81 ASP A N 1
ATOM 623 C CA . ASP A 1 81 ? 16.450 -0.858 -7.430 1.00 88.88 81 ASP A CA 1
ATOM 624 C C . ASP A 1 81 ? 15.034 -1.268 -7.029 1.00 88.88 81 ASP A C 1
ATOM 626 O O . ASP A 1 81 ? 14.827 -2.131 -6.171 1.00 88.88 81 ASP A O 1
ATOM 630 N N . LEU A 1 82 ? 14.054 -0.649 -7.674 1.00 88.25 82 LEU A N 1
ATOM 631 C CA . LEU A 1 82 ? 12.648 -0.963 -7.511 1.00 88.25 82 LEU A CA 1
ATOM 632 C C . LEU A 1 82 ? 12.192 -1.817 -8.691 1.00 88.25 82 LEU A C 1
ATOM 634 O O . LEU A 1 82 ? 12.258 -1.393 -9.841 1.00 88.25 82 LEU A O 1
ATOM 638 N N . HIS A 1 83 ? 11.671 -3.000 -8.398 1.00 92.38 83 HIS A N 1
ATOM 639 C CA . HIS A 1 83 ? 11.028 -3.858 -9.387 1.00 92.38 83 HIS A CA 1
ATOM 640 C C . HIS A 1 83 ? 9.519 -3.810 -9.179 1.00 92.38 83 HIS A C 1
ATOM 642 O O . HIS A 1 83 ? 9.055 -3.921 -8.044 1.00 92.38 83 HIS A O 1
ATOM 648 N N . TYR A 1 84 ? 8.754 -3.671 -10.259 1.00 91.88 84 TYR A N 1
ATOM 649 C CA . TYR A 1 84 ? 7.297 -3.684 -10.198 1.00 91.88 84 TYR A CA 1
ATOM 650 C C . TYR A 1 84 ? 6.702 -4.559 -11.296 1.00 91.88 84 TYR A C 1
ATOM 652 O O . TYR A 1 84 ? 7.289 -4.757 -12.360 1.00 91.88 84 TYR A O 1
ATOM 660 N N . VAL A 1 85 ? 5.519 -5.090 -11.002 1.00 95.38 85 VAL A N 1
ATOM 661 C CA . VAL A 1 85 ? 4.737 -5.937 -11.898 1.00 95.38 85 VAL A CA 1
ATOM 662 C C . VAL A 1 85 ? 3.303 -5.432 -11.873 1.00 95.38 85 VAL A C 1
ATOM 664 O O . VAL A 1 85 ? 2.737 -5.227 -10.800 1.00 95.38 85 VAL A O 1
ATOM 667 N N . ILE A 1 86 ? 2.718 -5.253 -13.050 1.00 92.56 86 ILE A N 1
ATOM 668 C CA . ILE A 1 86 ? 1.314 -4.905 -13.231 1.00 92.56 86 ILE A CA 1
ATOM 669 C C . ILE A 1 86 ? 0.567 -6.184 -13.583 1.00 92.56 86 ILE A C 1
ATOM 671 O O . ILE A 1 86 ? 0.988 -6.959 -14.449 1.00 92.56 86 ILE A O 1
ATOM 675 N N . THR A 1 87 ? -0.537 -6.423 -12.875 1.00 94.94 87 THR A N 1
ATOM 676 C CA . THR A 1 87 ? -1.386 -7.586 -13.122 1.00 94.94 87 THR A CA 1
ATOM 677 C C . THR A 1 87 ? -2.819 -7.178 -13.416 1.00 94.94 87 THR A C 1
ATOM 679 O O . THR A 1 87 ? -3.351 -6.245 -12.819 1.00 94.94 87 THR A O 1
ATOM 682 N N . THR A 1 88 ? -3.451 -7.894 -14.341 1.00 92.75 88 THR A N 1
ATOM 683 C CA . THR A 1 88 ? -4.854 -7.717 -14.725 1.00 92.75 88 THR A CA 1
ATOM 684 C C . THR A 1 88 ? -5.476 -9.099 -14.866 1.00 92.75 88 THR A C 1
ATOM 686 O O . THR A 1 88 ? -4.882 -9.984 -15.482 1.00 92.75 88 THR A O 1
ATOM 689 N N . ASP A 1 89 ? -6.634 -9.320 -14.242 1.00 93.62 89 ASP A N 1
ATOM 690 C CA . ASP A 1 89 ? -7.338 -10.613 -14.235 1.00 93.62 89 ASP A CA 1
ATOM 691 C C . ASP A 1 89 ? -6.443 -11.810 -13.852 1.00 93.62 89 ASP A C 1
ATOM 693 O O . ASP A 1 89 ? -6.512 -12.894 -14.437 1.00 93.62 89 ASP A O 1
ATOM 697 N N . GLY A 1 90 ? -5.549 -11.600 -12.880 1.00 94.00 90 GLY A N 1
ATOM 698 C CA . GLY A 1 90 ? -4.621 -12.625 -12.394 1.00 94.00 90 GLY A CA 1
ATOM 699 C C . GLY A 1 90 ? -3.466 -12.957 -13.346 1.00 94.00 90 GLY A C 1
ATOM 700 O O . GLY A 1 90 ? -2.784 -13.961 -13.140 1.00 94.00 90 GLY A O 1
ATOM 701 N N . ARG A 1 91 ? -3.225 -12.148 -14.384 1.00 96.19 91 ARG A N 1
ATOM 702 C CA . ARG A 1 91 ? -2.099 -12.302 -15.319 1.00 96.19 91 ARG A CA 1
ATOM 703 C C . ARG A 1 91 ? -1.158 -11.111 -15.249 1.00 96.19 91 ARG A C 1
ATOM 705 O O . ARG A 1 91 ? -1.612 -9.991 -15.057 1.00 96.19 91 ARG A O 1
ATOM 712 N N . VAL A 1 92 ? 0.133 -11.352 -15.465 1.00 96.75 92 VAL A N 1
ATOM 713 C CA . VAL A 1 92 ? 1.125 -10.284 -15.644 1.00 96.75 92 VAL A CA 1
ATOM 714 C C . VAL A 1 92 ? 0.919 -9.642 -17.011 1.00 96.75 92 VAL A C 1
ATOM 716 O O . VAL A 1 92 ? 0.984 -10.334 -18.027 1.00 96.75 92 VAL A O 1
ATOM 719 N N . THR A 1 93 ? 0.654 -8.342 -17.022 1.00 95.56 93 THR A N 1
ATOM 720 C CA . THR A 1 93 ? 0.448 -7.550 -18.241 1.00 95.56 93 THR A CA 1
ATOM 721 C C . THR A 1 93 ? 1.633 -6.647 -18.543 1.00 95.56 93 THR A C 1
ATOM 723 O O . THR A 1 93 ? 1.941 -6.448 -19.714 1.00 95.56 93 THR A O 1
ATOM 726 N N . ASP A 1 94 ? 2.332 -6.175 -17.511 1.00 94.50 94 ASP A N 1
ATOM 727 C CA . ASP A 1 94 ? 3.553 -5.389 -17.655 1.00 94.50 94 ASP A CA 1
ATOM 728 C C . ASP A 1 94 ? 4.484 -5.589 -16.454 1.00 94.50 94 ASP A C 1
ATOM 730 O O . ASP A 1 94 ? 4.064 -6.037 -15.382 1.00 94.50 94 ASP A O 1
ATOM 734 N N . TRP A 1 95 ? 5.764 -5.292 -16.631 1.00 95.12 95 TRP A N 1
ATOM 735 C CA . TRP A 1 95 ? 6.759 -5.316 -15.567 1.00 95.12 95 TRP A CA 1
ATOM 736 C C . TRP A 1 95 ? 7.962 -4.471 -15.961 1.00 95.12 95 TRP A C 1
ATOM 738 O O . TRP A 1 95 ? 8.388 -4.466 -17.115 1.00 95.12 95 TRP A O 1
ATOM 748 N N . ALA A 1 96 ? 8.567 -3.809 -14.983 1.00 93.19 96 ALA A N 1
ATOM 749 C CA . ALA A 1 96 ? 9.825 -3.127 -15.216 1.00 93.19 96 ALA A CA 1
ATOM 750 C C . ALA A 1 96 ? 10.666 -3.024 -13.946 1.00 93.19 96 ALA A C 1
ATOM 752 O O . ALA A 1 96 ? 10.274 -3.415 -12.842 1.00 93.19 96 ALA A O 1
ATOM 753 N N . GLN A 1 97 ? 11.861 -2.483 -14.142 1.00 91.19 97 GLN A N 1
ATOM 754 C CA . GLN A 1 97 ? 12.793 -2.126 -13.093 1.00 91.19 97 GLN A CA 1
ATOM 755 C C . GLN A 1 97 ? 13.094 -0.640 -13.212 1.00 91.19 97 GLN A C 1
ATOM 757 O O . GLN A 1 97 ? 13.345 -0.134 -14.305 1.00 91.19 97 GLN A O 1
ATOM 762 N N . ARG A 1 98 ? 13.113 0.027 -12.068 1.00 85.69 98 ARG A N 1
ATOM 763 C CA . ARG A 1 98 ? 13.600 1.382 -11.908 1.00 85.69 98 ARG A CA 1
ATOM 764 C C . ARG A 1 98 ? 14.859 1.333 -11.065 1.00 85.69 98 ARG A C 1
ATOM 766 O O . ARG A 1 98 ? 14.823 0.860 -9.929 1.00 85.69 98 ARG A O 1
ATOM 773 N N . ARG A 1 99 ? 15.971 1.775 -11.634 1.00 85.19 99 ARG A N 1
ATOM 774 C CA . ARG A 1 99 ? 17.251 1.787 -10.937 1.00 85.19 99 ARG A CA 1
ATOM 775 C C . ARG A 1 99 ? 17.322 2.980 -10.009 1.00 85.19 99 ARG A C 1
ATOM 777 O O . ARG A 1 99 ? 16.755 4.031 -10.296 1.00 85.19 99 ARG A O 1
ATOM 784 N N . TYR A 1 100 ? 18.055 2.832 -8.913 1.00 76.69 100 TYR A N 1
ATOM 785 C CA . TYR A 1 100 ? 18.306 3.954 -8.006 1.00 76.69 100 TYR A CA 1
ATOM 786 C C . TYR A 1 100 ? 18.952 5.158 -8.718 1.00 76.69 100 TYR A C 1
ATOM 788 O O . TYR A 1 100 ? 18.661 6.306 -8.394 1.00 76.69 100 TYR A O 1
ATOM 796 N N . GLU A 1 101 ? 19.809 4.888 -9.702 1.00 75.56 101 GLU A N 1
ATOM 797 C CA . G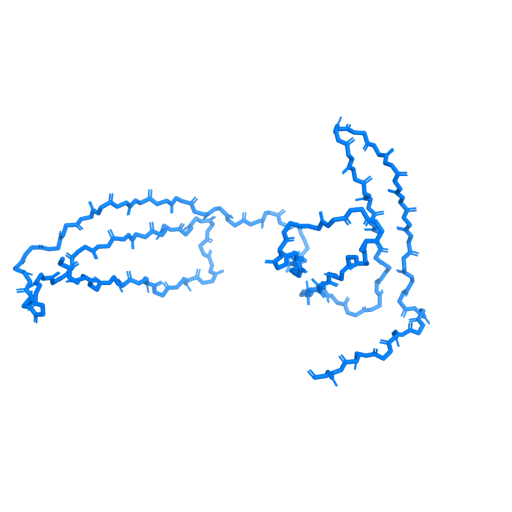LU A 1 101 ? 20.523 5.902 -10.485 1.00 75.56 101 GLU A CA 1
ATOM 798 C C . GLU A 1 101 ? 19.621 6.645 -11.484 1.00 75.56 101 GLU A C 1
ATOM 800 O O . GLU A 1 101 ? 20.041 7.656 -12.054 1.00 75.56 101 GLU A O 1
ATOM 805 N N . ASP A 1 102 ? 18.394 6.164 -11.711 1.00 76.06 102 ASP A N 1
ATOM 806 C CA . ASP A 1 102 ? 17.484 6.790 -12.659 1.00 76.06 102 ASP A CA 1
ATOM 807 C C . ASP A 1 102 ? 17.007 8.147 -12.115 1.00 76.06 102 ASP A C 1
ATOM 809 O O . ASP A 1 102 ? 16.587 8.246 -10.955 1.00 76.06 102 ASP A O 1
ATOM 813 N N . PRO A 1 103 ? 17.008 9.210 -12.941 1.00 68.44 103 PRO A N 1
ATOM 814 C CA . PRO A 1 103 ? 16.539 10.517 -12.511 1.00 68.44 103 PRO A CA 1
ATOM 815 C C . PRO A 1 103 ? 15.095 10.438 -12.003 1.00 68.44 103 PRO A C 1
ATOM 817 O O . PRO A 1 103 ? 14.203 9.878 -12.647 1.00 68.44 103 PRO A O 1
ATOM 820 N N . VAL A 1 104 ? 14.850 11.015 -10.824 1.00 67.06 104 VAL A N 1
ATOM 821 C CA . VAL A 1 104 ? 13.490 11.175 -10.303 1.00 67.06 104 VAL A CA 1
ATOM 822 C C . VAL A 1 104 ? 12.780 12.210 -11.186 1.00 67.06 104 VAL A C 1
ATOM 824 O O . VAL A 1 104 ? 13.280 13.332 -11.296 1.00 67.06 104 VAL A O 1
ATOM 827 N N . PRO A 1 105 ? 11.654 11.870 -11.849 1.00 64.00 105 PRO A N 1
ATOM 828 C CA . PRO A 1 105 ? 10.876 12.857 -12.569 1.00 64.00 105 PRO A CA 1
ATOM 829 C C . PRO A 1 105 ? 10.398 13.900 -11.554 1.00 64.00 105 PRO A C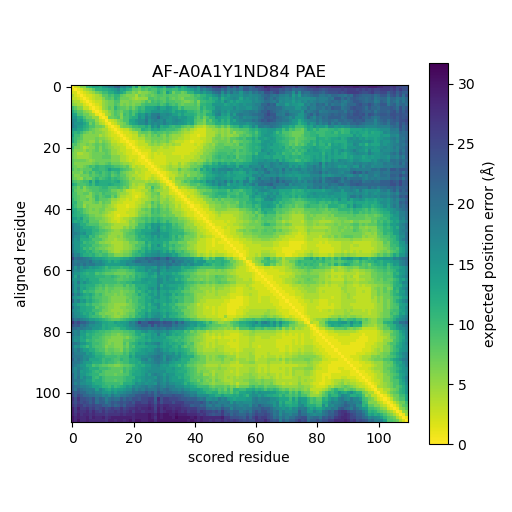 1
ATOM 831 O O . PRO A 1 105 ? 10.076 13.541 -10.417 1.00 64.00 105 PRO A O 1
ATOM 834 N N . PRO A 1 106 ? 10.393 15.187 -11.923 1.00 55.50 106 PRO A N 1
ATOM 835 C CA . PRO A 1 106 ? 9.986 16.240 -11.010 1.00 55.50 106 PRO A CA 1
ATOM 836 C C . PRO A 1 106 ? 8.578 15.946 -10.493 1.00 55.50 106 PRO A C 1
ATOM 838 O O . PRO A 1 106 ? 7.664 15.697 -11.275 1.00 55.50 106 PRO A O 1
ATOM 841 N N . THR A 1 107 ? 8.403 15.980 -9.173 1.00 53.84 107 THR A N 1
ATOM 842 C CA . THR A 1 107 ? 7.077 16.001 -8.556 1.00 53.84 107 THR A CA 1
ATOM 843 C C . THR A 1 107 ? 6.385 17.278 -9.015 1.00 53.84 107 THR A C 1
ATOM 845 O O . THR A 1 107 ? 6.730 18.367 -8.554 1.00 53.84 107 THR A O 1
ATOM 848 N N . THR A 1 108 ? 5.447 17.177 -9.953 1.00 46.72 108 THR A N 1
ATOM 849 C CA . THR A 1 108 ? 4.566 18.289 -10.311 1.00 46.72 108 THR A CA 1
ATOM 850 C C . THR A 1 108 ? 3.602 18.523 -9.154 1.00 46.72 108 THR A C 1
ATOM 852 O O . THR A 1 108 ? 2.502 17.984 -9.128 1.00 46.72 108 THR A O 1
ATOM 855 N N . SER A 1 109 ? 4.030 19.309 -8.166 1.00 42.91 109 SER A N 1
ATOM 856 C CA . SER A 1 109 ? 3.125 19.936 -7.207 1.00 42.91 109 SER A CA 1
ATOM 857 C C . SER A 1 109 ? 2.265 20.939 -7.976 1.00 42.91 109 SER A C 1
ATOM 859 O O . SER A 1 109 ? 2.784 21.977 -8.399 1.00 42.91 109 SER A O 1
ATOM 861 N N . THR A 1 110 ? 0.999 20.601 -8.205 1.00 36.56 110 THR A N 1
ATOM 862 C CA . THR A 1 110 ? -0.022 21.539 -8.692 1.00 36.56 110 THR A CA 1
ATOM 863 C C . THR A 1 110 ? -0.953 21.869 -7.542 1.00 36.56 110 THR A C 1
ATOM 865 O O . THR A 1 110 ? -1.309 20.919 -6.812 1.00 36.56 110 THR A O 1
#

Solvent-accessible surface area (backbone atoms only — not comparable to full-atom values): 7494 Å² total; per-residue (Å²): 133,60,72,57,72,58,78,78,88,81,67,91,85,52,65,61,46,74,49,49,41,35,45,47,32,55,78,86,40,76,49,100,64,71,44,78,79,46,75,48,80,44,71,55,84,90,47,99,80,80,43,51,77,46,81,47,56,81,87,64,88,80,58,90,93,57,86,85,58,71,48,77,50,68,68,51,77,83,88,53,67,47,74,52,74,43,70,56,98,91,36,83,76,48,72,54,74,46,53,59,86,52,82,78,76,80,81,81,84,124

Sequence (110 aa):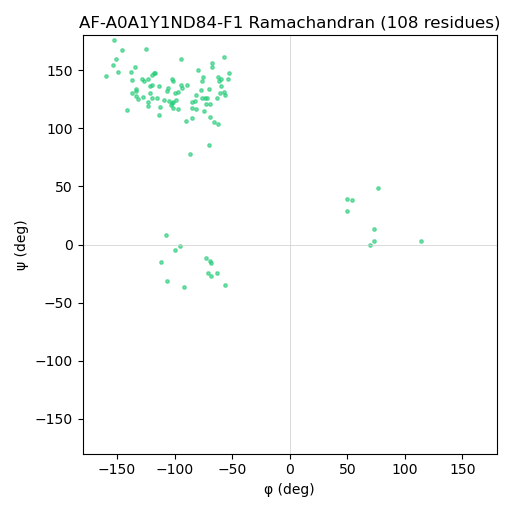
GEGTFVVPAIMADSEVIALQAELVSVEGKEIESHYVLAREPIYKWNSSSDCYLLIEGVEHTLQPEEEAHVLILSTCPCERDLHYVITTDGRVTDWAQRRYEDPVPPTTST

Organism: Photinus pyralis (NCBI:txid7054)

Mean predicted aligned error: 10.53 Å

pLDDT: mean 80.44, std 12.22, range [36.56, 96.75]

Nearest PDB structures (foldseek):
  3prx-assembly2_D  TM=6.880E-01  e=1.317E+00  Naja kaouthia